Protein AF-A0AAE2XZJ9-F1 (afdb_monomer_lite)

Structure (mmCIF, N/CA/C/O backbone):
data_AF-A0AAE2XZJ9-F1
#
_entry.id   AF-A0AAE2XZJ9-F1
#
loop_
_atom_site.group_PDB
_atom_site.id
_atom_site.type_symbol
_atom_site.label_atom_id
_atom_site.label_alt_id
_atom_site.label_comp_id
_atom_site.label_asym_id
_atom_site.label_entity_id
_atom_site.label_seq_id
_atom_site.pdbx_PDB_ins_code
_atom_site.Cartn_x
_atom_site.Cartn_y
_atom_site.Cartn_z
_atom_site.occupancy
_atom_site.B_iso_or_equiv
_atom_site.auth_seq_id
_atom_site.auth_comp_id
_atom_site.auth_asym_id
_atom_site.auth_atom_id
_atom_site.pdbx_PDB_model_num
ATOM 1 N N . MET A 1 1 ? -14.747 9.753 29.722 1.00 62.34 1 MET A N 1
ATOM 2 C CA . MET A 1 1 ? -14.187 8.398 29.481 1.00 62.34 1 MET A CA 1
ATOM 3 C C . MET A 1 1 ? -14.443 7.844 28.073 1.00 62.34 1 MET A C 1
ATOM 5 O O . MET A 1 1 ? -13.490 7.370 27.470 1.00 62.34 1 MET A O 1
ATOM 9 N N . LEU A 1 2 ? -15.667 7.901 27.517 1.00 67.00 2 LEU A N 1
ATOM 10 C CA . LEU A 1 2 ? -15.957 7.368 26.167 1.00 67.00 2 LEU A CA 1
ATOM 11 C C . LEU A 1 2 ? -15.150 8.036 25.032 1.00 67.00 2 LEU A C 1
ATOM 13 O O . LEU A 1 2 ? -14.643 7.336 24.162 1.00 67.00 2 LEU A O 1
ATOM 17 N N . LYS A 1 3 ? -14.975 9.367 25.065 1.00 66.81 3 LYS A N 1
ATOM 18 C CA . LYS A 1 3 ? -14.231 10.124 24.034 1.00 66.81 3 LYS A CA 1
ATOM 19 C C . LYS A 1 3 ? -12.789 9.618 23.840 1.00 66.81 3 LYS A C 1
ATOM 21 O O . LYS A 1 3 ? -12.393 9.331 22.717 1.00 66.81 3 LYS A O 1
ATOM 26 N N . ILE A 1 4 ? -12.070 9.374 24.941 1.00 69.62 4 ILE A N 1
ATOM 27 C CA . ILE A 1 4 ? -10.696 8.835 24.930 1.00 69.62 4 ILE A CA 1
ATOM 28 C C . ILE A 1 4 ? -10.648 7.432 24.301 1.00 69.62 4 ILE A C 1
ATOM 30 O O . ILE A 1 4 ? -9.700 7.099 23.592 1.00 69.62 4 ILE A O 1
ATOM 34 N N . LYS A 1 5 ? -11.670 6.593 24.529 1.00 73.62 5 LYS A N 1
ATOM 35 C CA . LYS A 1 5 ? -11.750 5.258 23.910 1.00 73.62 5 LYS A CA 1
ATOM 36 C C . LYS A 1 5 ? -11.940 5.353 22.391 1.00 73.62 5 LYS A C 1
ATOM 38 O O . LYS A 1 5 ? -11.259 4.639 21.664 1.00 73.62 5 LYS A O 1
ATOM 43 N N . ILE A 1 6 ? -12.801 6.257 21.917 1.00 80.19 6 ILE A N 1
ATOM 44 C CA . ILE A 1 6 ? -13.053 6.466 20.480 1.00 80.19 6 ILE A CA 1
ATOM 45 C C . ILE A 1 6 ? -11.789 6.967 19.767 1.00 80.19 6 ILE A C 1
ATOM 47 O O . ILE A 1 6 ? -11.436 6.455 18.706 1.00 80.19 6 ILE A O 1
ATOM 51 N N . GLU A 1 7 ? -11.063 7.920 20.356 1.00 81.88 7 GLU A N 1
ATOM 52 C CA . GLU A 1 7 ? -9.802 8.405 19.779 1.00 81.88 7 GLU A CA 1
ATOM 53 C C . GLU A 1 7 ? -8.733 7.313 19.704 1.00 81.88 7 GLU A C 1
ATOM 55 O O . GLU A 1 7 ? -8.060 7.183 18.681 1.00 81.88 7 GLU A O 1
ATOM 60 N N . ARG A 1 8 ? -8.617 6.466 20.736 1.00 80.31 8 ARG A N 1
ATOM 61 C CA . ARG A 1 8 ? -7.694 5.320 20.716 1.00 80.31 8 ARG A CA 1
ATOM 62 C C . ARG A 1 8 ? -8.006 4.340 19.585 1.00 80.31 8 ARG A C 1
ATOM 64 O O . ARG A 1 8 ? -7.076 3.899 18.914 1.00 80.31 8 ARG A O 1
ATOM 71 N N . VAL A 1 9 ? -9.284 4.041 19.336 1.00 84.19 9 VAL A N 1
ATOM 72 C CA . VAL A 1 9 ? -9.695 3.176 18.213 1.00 84.19 9 VAL A CA 1
ATOM 73 C C . VAL A 1 9 ? -9.349 3.825 16.871 1.00 84.19 9 VAL A C 1
ATOM 75 O O . VAL A 1 9 ? -8.775 3.167 16.009 1.00 84.19 9 VAL A O 1
ATOM 78 N N . ARG A 1 10 ? -9.600 5.131 16.701 1.00 83.25 10 ARG A N 1
ATOM 79 C CA . ARG A 1 10 ? -9.229 5.854 15.468 1.00 83.25 10 ARG A CA 1
ATOM 80 C C . ARG A 1 10 ? -7.725 5.815 15.197 1.00 83.25 10 ARG A C 1
ATOM 82 O O . ARG A 1 10 ? -7.313 5.589 14.062 1.00 83.25 10 ARG A O 1
ATOM 89 N N . ILE A 1 11 ? -6.902 6.019 16.228 1.00 86.69 11 ILE A N 1
ATOM 90 C CA . ILE A 1 11 ? -5.438 5.943 16.111 1.00 86.69 11 ILE A CA 1
ATOM 91 C C . ILE A 1 11 ? -5.003 4.527 15.727 1.00 86.69 11 ILE A C 1
ATOM 93 O O . ILE A 1 11 ? -4.137 4.368 14.867 1.00 86.69 11 ILE A O 1
ATOM 97 N N . LEU A 1 12 ? -5.600 3.504 16.344 1.00 87.56 12 LEU A N 1
ATOM 98 C CA . LEU A 1 12 ? -5.295 2.111 16.033 1.00 87.56 12 LEU A CA 1
ATOM 99 C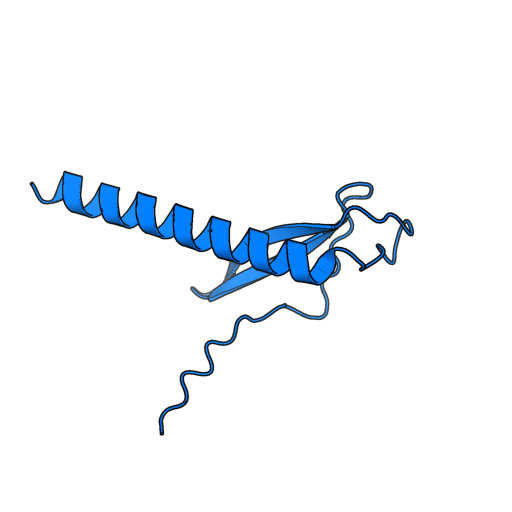 C . LEU A 1 12 ? -5.641 1.777 14.577 1.00 87.56 12 LEU A C 1
ATOM 101 O O . LEU A 1 12 ? -4.795 1.231 13.876 1.00 87.56 12 LEU A O 1
ATOM 105 N N . ASN A 1 13 ? -6.817 2.188 14.099 1.00 83.38 13 ASN A N 1
ATOM 106 C CA . ASN A 1 13 ? -7.227 1.981 12.710 1.00 83.38 13 ASN A CA 1
ATOM 107 C C . ASN A 1 13 ? -6.244 2.639 11.732 1.00 83.38 13 ASN A C 1
ATOM 109 O O . ASN A 1 13 ? -5.772 1.982 10.813 1.00 83.38 13 ASN A O 1
ATOM 113 N N . ARG A 1 14 ? -5.825 3.889 11.980 1.00 84.19 14 ARG A N 1
ATOM 114 C CA . ARG A 1 14 ? -4.802 4.558 11.149 1.00 84.19 14 ARG A CA 1
ATOM 115 C C . ARG A 1 14 ? -3.474 3.797 11.111 1.00 84.19 14 ARG A C 1
ATOM 117 O O . ARG A 1 14 ? -2.824 3.748 10.070 1.00 84.19 14 ARG A O 1
ATOM 124 N N . LYS A 1 15 ? -3.053 3.211 12.238 1.00 88.69 15 LYS A N 1
ATOM 125 C CA . LYS A 1 15 ? -1.838 2.382 12.290 1.00 88.69 15 LYS A CA 1
ATOM 126 C C . LYS A 1 15 ? -1.998 1.093 11.486 1.00 88.69 15 LYS A C 1
ATOM 128 O O . LYS A 1 15 ? -1.065 0.726 10.782 1.00 88.69 15 LYS A O 1
ATOM 133 N N . ILE A 1 16 ? -3.156 0.437 11.574 1.00 87.38 16 ILE A N 1
ATOM 134 C CA . ILE A 1 16 ? -3.467 -0.776 10.805 1.00 87.38 16 ILE A CA 1
ATOM 135 C C . ILE A 1 16 ? -3.397 -0.484 9.304 1.00 87.38 16 ILE A C 1
ATOM 137 O O . ILE A 1 16 ? -2.721 -1.210 8.581 1.00 87.38 16 ILE A O 1
ATOM 141 N N . GLU A 1 17 ? -4.015 0.605 8.849 1.00 83.50 17 GLU A N 1
ATOM 142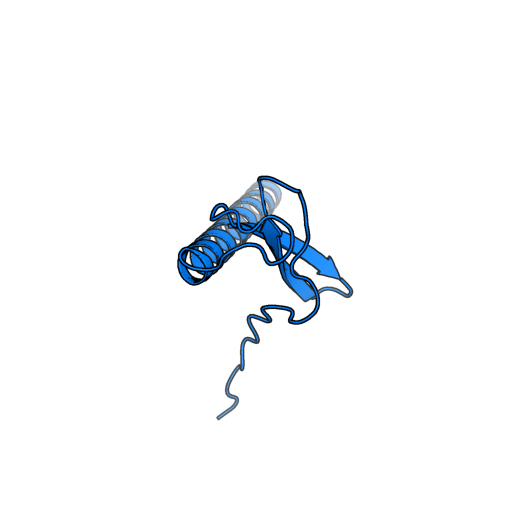 C CA . GLU A 1 17 ? -3.991 0.984 7.433 1.00 83.50 17 GLU A CA 1
ATOM 143 C C . GLU A 1 17 ? -2.569 1.250 6.935 1.00 83.50 17 GLU A C 1
ATOM 145 O O . GLU A 1 17 ? -2.153 0.705 5.914 1.00 83.50 17 GLU A O 1
ATOM 150 N N . ARG A 1 18 ? -1.760 1.970 7.720 1.00 85.75 18 ARG A N 1
ATOM 151 C CA . ARG A 1 18 ? -0.348 2.199 7.386 1.00 85.75 18 ARG A CA 1
ATOM 152 C C . ARG A 1 18 ? 0.458 0.900 7.282 1.00 85.75 18 ARG A C 1
ATOM 154 O O . ARG A 1 18 ? 1.319 0.793 6.415 1.00 85.75 18 ARG A O 1
ATOM 161 N N . LEU A 1 19 ? 0.208 -0.077 8.156 1.00 87.56 19 LEU A N 1
ATOM 162 C CA . LEU A 1 19 ? 0.902 -1.369 8.109 1.00 87.56 19 LEU A CA 1
ATOM 163 C C . LEU A 1 19 ? 0.561 -2.153 6.838 1.00 87.56 19 LEU A C 1
ATOM 165 O O . LEU A 1 19 ? 1.466 -2.696 6.209 1.00 87.56 19 LEU A O 1
ATOM 169 N N . LYS A 1 20 ? -0.710 -2.160 6.427 1.00 85.38 20 LYS A N 1
ATOM 170 C CA . LYS A 1 20 ? -1.148 -2.830 5.194 1.00 85.38 20 LYS A CA 1
ATOM 171 C C . LYS A 1 20 ? -0.572 -2.173 3.939 1.00 85.38 20 LYS A C 1
ATOM 173 O O . LYS A 1 20 ? -0.153 -2.871 3.020 1.00 85.38 20 LYS A O 1
ATOM 178 N N . MET A 1 21 ? -0.494 -0.840 3.906 1.00 84.56 21 MET A N 1
ATOM 179 C CA . MET A 1 21 ? 0.170 -0.123 2.809 1.00 84.56 21 MET A CA 1
ATOM 180 C C . MET A 1 21 ? 1.636 -0.548 2.679 1.00 84.56 21 MET A C 1
ATOM 182 O O . MET A 1 21 ? 2.059 -0.939 1.597 1.00 84.56 21 MET A O 1
ATOM 186 N N . LEU A 1 22 ? 2.385 -0.560 3.790 1.00 86.81 22 LEU A N 1
ATOM 187 C CA . LEU A 1 22 ? 3.794 -0.975 3.805 1.00 86.81 22 LEU A CA 1
ATOM 188 C C . LEU A 1 22 ? 3.986 -2.428 3.349 1.00 86.81 22 LEU A C 1
ATOM 190 O O . LEU A 1 22 ? 4.984 -2.758 2.709 1.00 86.81 22 LEU A O 1
ATOM 194 N N . GLU A 1 23 ? 3.057 -3.317 3.698 1.00 87.44 23 GLU A N 1
ATOM 195 C CA . GLU A 1 23 ? 3.071 -4.701 3.228 1.00 87.44 23 GLU A CA 1
ATOM 196 C C . GLU A 1 23 ? 2.883 -4.782 1.706 1.00 87.44 23 GLU A C 1
ATOM 198 O O . GLU A 1 23 ? 3.646 -5.477 1.032 1.00 87.44 23 GLU A O 1
ATOM 203 N N . ASN A 1 24 ? 1.937 -4.023 1.147 1.00 83.44 24 ASN A N 1
ATOM 204 C CA . ASN A 1 24 ? 1.736 -3.951 -0.301 1.00 83.44 24 ASN A CA 1
ATOM 205 C C . ASN A 1 24 ? 2.947 -3.342 -1.024 1.00 83.44 24 ASN A C 1
ATOM 207 O O . ASN A 1 24 ? 3.404 -3.904 -2.015 1.00 83.44 24 ASN A O 1
ATOM 211 N N . GLU A 1 25 ? 3.536 -2.264 -0.505 1.00 84.94 25 GLU A N 1
ATOM 212 C CA . GLU A 1 25 ? 4.756 -1.670 -1.073 1.00 84.94 25 GLU A CA 1
ATOM 213 C C . GLU A 1 25 ? 5.917 -2.671 -1.115 1.00 84.94 25 GLU A C 1
ATOM 215 O O . GLU A 1 25 ? 6.613 -2.783 -2.123 1.00 84.94 25 GLU A O 1
ATOM 220 N N . LYS A 1 26 ? 6.095 -3.476 -0.057 1.00 86.25 26 LYS A N 1
ATOM 221 C CA . LYS A 1 26 ? 7.105 -4.547 -0.050 1.00 86.25 26 LYS A CA 1
ATOM 222 C C . LYS A 1 26 ? 6.872 -5.571 -1.157 1.00 86.25 26 LYS A C 1
ATOM 224 O O . LYS A 1 26 ? 7.842 -6.003 -1.779 1.00 86.25 26 LYS A O 1
ATOM 229 N N . ARG A 1 27 ? 5.616 -5.954 -1.416 1.00 83.69 27 ARG A N 1
ATOM 230 C CA . ARG A 1 27 ? 5.263 -6.885 -2.506 1.00 83.69 27 ARG A CA 1
ATOM 231 C C . ARG A 1 27 ? 5.567 -6.295 -3.884 1.00 83.69 27 ARG A C 1
ATOM 233 O O . ARG A 1 27 ? 5.886 -7.040 -4.804 1.00 83.69 27 ARG A O 1
ATOM 240 N N . LEU A 1 28 ? 5.514 -4.972 -4.009 1.00 82.00 28 LEU A N 1
ATOM 241 C CA . LEU A 1 28 ? 5.701 -4.239 -5.260 1.00 82.00 28 LEU A CA 1
ATOM 242 C C . LEU A 1 28 ? 7.132 -3.733 -5.474 1.00 82.00 28 LEU A C 1
ATOM 244 O O . LEU A 1 28 ? 7.407 -3.136 -6.507 1.00 82.00 28 LEU A O 1
ATOM 248 N N . LYS A 1 29 ? 8.066 -4.001 -4.553 1.00 81.00 29 LYS A N 1
ATOM 249 C CA . LYS A 1 29 ? 9.444 -3.476 -4.592 1.00 81.00 29 LYS A CA 1
ATOM 250 C C . LYS A 1 29 ? 10.196 -3.755 -5.904 1.00 81.00 29 LYS A C 1
ATOM 252 O O . LYS A 1 29 ? 11.077 -2.990 -6.277 1.00 81.00 29 LYS A O 1
ATOM 257 N N . ASN A 1 30 ? 9.873 -4.855 -6.582 1.00 81.88 30 ASN A N 1
ATOM 258 C CA . ASN A 1 30 ? 10.519 -5.248 -7.839 1.00 81.88 30 ASN A CA 1
ATOM 259 C C . ASN A 1 30 ? 9.692 -4.879 -9.082 1.00 81.88 30 ASN A C 1
ATOM 261 O O . ASN A 1 30 ? 10.110 -5.172 -10.202 1.00 81.88 30 ASN A O 1
ATOM 265 N N . LEU A 1 31 ? 8.511 -4.284 -8.899 1.00 83.06 31 LEU A N 1
ATOM 266 C CA . LEU A 1 31 ? 7.644 -3.884 -9.993 1.00 83.06 31 LEU A CA 1
ATOM 267 C C . LEU A 1 31 ? 8.179 -2.594 -10.618 1.00 83.06 31 LEU A C 1
ATOM 269 O O . LEU A 1 31 ? 8.440 -1.616 -9.920 1.00 83.06 31 LEU A O 1
ATOM 273 N N . LYS A 1 32 ? 8.324 -2.589 -11.942 1.00 84.94 32 LYS A N 1
ATOM 274 C CA . LYS A 1 32 ? 8.652 -1.377 -12.695 1.00 84.94 32 LYS A CA 1
ATOM 275 C C . LYS A 1 32 ? 7.378 -0.704 -13.169 1.00 84.94 32 LYS A C 1
ATOM 277 O O . LYS A 1 32 ? 6.430 -1.374 -13.576 1.00 84.94 32 LYS A O 1
ATOM 282 N N . CYS A 1 33 ? 7.374 0.621 -13.147 1.00 85.38 33 CYS A N 1
ATOM 283 C CA . CYS A 1 33 ? 6.281 1.398 -13.700 1.00 85.38 33 CYS A CA 1
ATOM 284 C C . CYS A 1 33 ? 6.163 1.134 -15.211 1.00 85.38 33 CYS A C 1
ATOM 286 O O . CYS A 1 33 ? 7.145 1.333 -15.925 1.00 85.38 33 CYS A O 1
ATOM 288 N N . PRO A 1 34 ? 4.987 0.749 -15.734 1.00 84.44 34 PRO A N 1
ATOM 289 C CA . PRO A 1 34 ? 4.814 0.519 -17.168 1.00 84.44 34 PRO A CA 1
ATOM 290 C C . PRO A 1 34 ? 4.914 1.810 -17.997 1.00 84.44 34 PRO A C 1
ATOM 292 O O . PRO A 1 34 ? 5.237 1.745 -19.177 1.00 84.44 34 PRO A O 1
ATOM 295 N N . ASN A 1 35 ? 4.678 2.978 -17.388 1.00 87.50 35 ASN A N 1
ATOM 296 C CA . ASN A 1 35 ? 4.690 4.266 -18.081 1.00 87.50 35 ASN A CA 1
ATOM 297 C C . ASN A 1 35 ? 6.104 4.862 -18.222 1.00 87.50 35 ASN A C 1
ATOM 299 O O . ASN A 1 35 ? 6.497 5.278 -19.304 1.00 87.50 35 ASN A O 1
ATOM 303 N N . CYS A 1 36 ? 6.887 4.896 -17.137 1.00 89.06 36 CYS A N 1
ATOM 304 C CA . CYS A 1 36 ? 8.220 5.522 -17.134 1.00 89.06 36 CYS A CA 1
ATOM 305 C C . CYS A 1 36 ? 9.383 4.542 -16.927 1.00 89.06 36 CYS A C 1
ATOM 307 O O . CYS A 1 36 ? 10.531 4.973 -16.873 1.00 89.06 36 CYS A O 1
ATOM 309 N N . MET A 1 37 ? 9.109 3.241 -16.760 1.00 85.88 37 MET A N 1
ATOM 310 C CA . MET A 1 37 ? 10.094 2.198 -16.417 1.00 85.88 37 MET A CA 1
ATOM 311 C C . MET A 1 37 ? 10.836 2.413 -15.081 1.00 85.88 37 MET A C 1
ATOM 313 O O . MET A 1 37 ? 11.745 1.645 -14.756 1.00 85.88 37 MET A O 1
ATOM 317 N N . GLY A 1 38 ? 10.420 3.407 -14.288 1.00 83.75 38 GLY A N 1
ATOM 318 C CA . GLY A 1 38 ? 10.938 3.703 -12.952 1.00 83.75 38 GLY A CA 1
ATOM 319 C C . GLY A 1 38 ? 10.688 2.574 -11.952 1.00 83.75 38 GLY A C 1
ATOM 320 O O . GLY A 1 38 ? 9.745 1.793 -12.095 1.00 83.75 38 GLY A O 1
ATOM 321 N N . GLY A 1 39 ? 11.547 2.478 -10.936 1.00 81.19 39 GLY A N 1
ATOM 322 C CA . GLY A 1 39 ? 11.495 1.432 -9.902 1.00 81.19 39 GLY A CA 1
ATOM 323 C C . GLY A 1 39 ? 10.794 1.859 -8.611 1.00 81.19 39 GLY A C 1
ATOM 324 O O . GLY A 1 39 ? 10.697 1.071 -7.673 1.00 81.19 39 GLY A O 1
ATOM 325 N N . SER A 1 40 ? 10.332 3.108 -8.541 1.00 86.75 40 SER A N 1
ATOM 326 C CA . SER A 1 40 ? 9.759 3.680 -7.325 1.00 86.75 40 SER A CA 1
ATOM 327 C C . SER A 1 40 ? 8.231 3.564 -7.354 1.00 86.75 40 SER A C 1
ATOM 329 O O . SER A 1 40 ? 7.536 4.412 -7.923 1.00 86.75 40 SER A O 1
ATOM 331 N N . ILE A 1 41 ? 7.709 2.479 -6.775 1.00 87.44 41 ILE A N 1
ATOM 332 C CA . ILE A 1 41 ? 6.270 2.220 -6.627 1.00 87.44 41 ILE A CA 1
ATOM 333 C C . ILE A 1 41 ? 5.876 2.382 -5.159 1.00 87.44 41 ILE A C 1
ATOM 335 O O . ILE A 1 41 ? 6.481 1.774 -4.277 1.00 87.44 41 ILE A O 1
ATOM 339 N N . SER A 1 42 ? 4.843 3.182 -4.909 1.00 88.81 42 SER A N 1
ATOM 340 C CA . SER A 1 42 ? 4.213 3.347 -3.597 1.00 88.81 42 SER A CA 1
ATOM 341 C C . SER A 1 42 ? 2.736 2.966 -3.690 1.00 88.81 42 SER A C 1
ATOM 343 O O . SER A 1 42 ? 2.210 2.692 -4.772 1.00 88.81 42 SER A O 1
ATOM 345 N N . VAL A 1 43 ? 2.067 2.886 -2.547 1.00 88.38 43 VAL A N 1
ATOM 346 C CA . VAL A 1 43 ? 0.662 2.500 -2.447 1.00 88.38 43 VAL A CA 1
ATOM 347 C C . VAL A 1 43 ? -0.066 3.573 -1.664 1.00 88.38 43 VAL A C 1
ATOM 349 O O . VAL A 1 43 ? 0.374 3.939 -0.579 1.00 88.38 43 VAL A O 1
ATOM 352 N N . TYR A 1 44 ? -1.196 4.050 -2.178 1.00 85.06 44 TYR A N 1
ATOM 353 C CA . TYR A 1 44 ? -2.156 4.826 -1.393 1.00 85.06 44 TYR A CA 1
ATOM 354 C C . TYR A 1 44 ? -3.404 3.982 -1.124 1.00 85.06 44 TYR A C 1
ATOM 356 O O . TYR A 1 44 ? -3.618 2.959 -1.775 1.00 85.06 44 TYR A O 1
ATOM 364 N N . PHE A 1 45 ? -4.217 4.380 -0.145 1.00 83.25 45 PHE A N 1
ATOM 365 C CA . PHE A 1 45 ? -5.529 3.772 0.059 1.00 83.25 45 PHE A CA 1
ATOM 366 C C . PHE A 1 45 ? -6.638 4.777 -0.239 1.00 83.25 45 PHE A C 1
ATOM 368 O O . PHE A 1 45 ? -6.485 5.971 0.026 1.00 83.25 45 PHE A O 1
ATOM 375 N N . ARG A 1 46 ? -7.751 4.284 -0.773 1.00 81.88 46 ARG A N 1
ATOM 376 C CA . ARG A 1 46 ? -9.005 5.028 -0.927 1.00 81.88 46 ARG A CA 1
ATOM 377 C C . ARG A 1 46 ? -10.164 4.170 -0.435 1.00 81.88 46 ARG A C 1
ATOM 379 O O . ARG A 1 46 ? -10.056 2.948 -0.426 1.00 81.88 46 ARG A O 1
ATOM 386 N N . GLU A 1 47 ? -11.236 4.803 0.014 1.00 79.75 47 GLU A N 1
ATOM 387 C CA . GLU A 1 47 ? -12.442 4.116 0.478 1.00 79.75 47 GLU A CA 1
ATOM 388 C C . GLU A 1 47 ? -13.564 4.371 -0.529 1.00 79.75 47 GLU A C 1
ATOM 390 O O . GLU A 1 47 ? -13.907 5.526 -0.777 1.00 79.75 47 GLU A O 1
ATOM 395 N N . GLU A 1 48 ? -14.100 3.306 -1.122 1.00 77.94 48 GLU A N 1
ATOM 396 C CA . GLU A 1 48 ? -15.217 3.343 -2.072 1.00 77.94 48 GLU A CA 1
ATOM 397 C C . GLU A 1 48 ? -16.274 2.344 -1.583 1.00 77.94 48 GLU A C 1
ATOM 399 O O . GLU A 1 48 ? -15.945 1.212 -1.242 1.00 77.94 48 GLU A O 1
ATOM 404 N N . ASP A 1 49 ? -17.529 2.782 -1.440 1.00 81.38 49 ASP A N 1
ATOM 405 C CA . ASP A 1 49 ? -18.649 1.961 -0.940 1.00 81.38 49 ASP A CA 1
ATOM 406 C C . ASP A 1 49 ? -18.384 1.220 0.393 1.00 81.38 49 ASP A C 1
ATOM 408 O O . ASP A 1 49 ? -18.907 0.136 0.654 1.00 81.38 49 ASP A O 1
ATOM 412 N N . GLY A 1 50 ? -17.563 1.813 1.269 1.00 75.25 50 GLY A N 1
ATOM 413 C CA . GLY A 1 50 ? -17.169 1.222 2.556 1.00 75.25 50 GLY A CA 1
ATOM 414 C C . GLY A 1 50 ? -16.105 0.122 2.448 1.00 75.25 50 GLY A C 1
ATOM 415 O O . GLY A 1 50 ? -15.797 -0.544 3.441 1.00 75.25 50 GLY A O 1
ATOM 416 N N . VAL A 1 51 ? -15.528 -0.070 1.261 1.00 75.88 51 VAL A N 1
ATOM 417 C CA . VAL A 1 51 ? -14.412 -0.976 0.990 1.00 75.88 51 VAL A CA 1
ATOM 418 C C . VAL A 1 51 ? -13.128 -0.163 0.860 1.00 75.88 51 VAL A C 1
ATOM 420 O O . VAL A 1 51 ? -13.081 0.870 0.199 1.00 75.88 51 VAL A O 1
ATOM 423 N N . VAL A 1 52 ? -12.058 -0.624 1.510 1.00 79.12 52 VAL A N 1
ATOM 424 C CA . VAL A 1 52 ? -10.736 0.004 1.403 1.00 79.12 52 VAL A CA 1
ATOM 425 C C . VAL A 1 52 ? -9.969 -0.623 0.244 1.00 79.12 52 VAL A C 1
ATOM 427 O O . VAL A 1 52 ? -9.664 -1.816 0.263 1.00 79.12 52 VAL A O 1
ATOM 430 N N . HIS A 1 53 ? -9.616 0.203 -0.734 1.00 80.12 53 HIS A N 1
ATOM 431 C CA . HIS A 1 53 ? -8.823 -0.158 -1.901 1.00 80.12 53 HIS A CA 1
ATOM 432 C C . HIS A 1 53 ? -7.385 0.313 -1.714 1.00 80.12 53 HIS A C 1
ATOM 434 O O . HIS A 1 53 ? -7.158 1.471 -1.371 1.00 80.12 53 HIS A O 1
ATOM 440 N N . TYR A 1 54 ? -6.415 -0.564 -1.976 1.00 82.88 54 TYR A N 1
ATOM 441 C CA . TYR A 1 54 ? -4.996 -0.210 -2.010 1.00 82.88 54 TYR A CA 1
ATOM 442 C C . TYR A 1 54 ? -4.547 -0.097 -3.459 1.00 82.88 54 TYR A C 1
ATOM 444 O O . TYR A 1 54 ? -4.529 -1.092 -4.185 1.00 82.88 54 TYR A O 1
ATOM 452 N N . VAL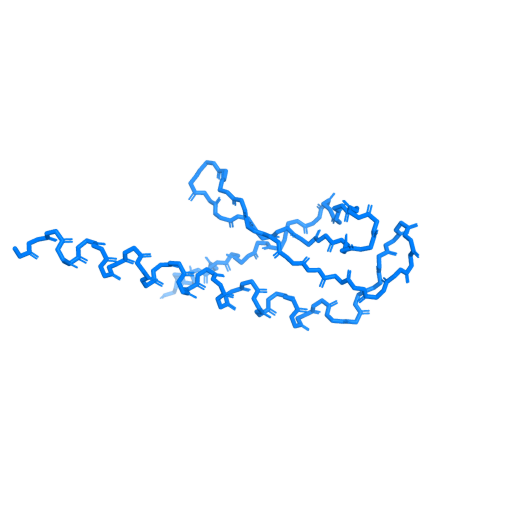 A 1 55 ? -4.183 1.114 -3.868 1.00 85.62 55 VAL A N 1
ATOM 453 C CA . VAL A 1 55 ? -3.874 1.428 -5.259 1.00 85.62 55 VAL A CA 1
ATOM 454 C C . VAL A 1 55 ? -2.376 1.695 -5.404 1.00 85.62 55 VAL A C 1
ATOM 456 O O . VAL A 1 55 ? -1.852 2.634 -4.791 1.00 85.62 55 VAL A O 1
ATOM 459 N N . PRO A 1 56 ? -1.660 0.878 -6.193 1.00 87.00 56 PRO A N 1
ATOM 460 C CA . PRO A 1 56 ? -0.267 1.129 -6.514 1.00 87.00 56 PRO A CA 1
ATOM 461 C C . PRO A 1 56 ? -0.121 2.279 -7.511 1.00 87.00 56 PRO A C 1
ATOM 463 O O . PRO A 1 56 ? -0.843 2.376 -8.505 1.00 87.00 56 PRO A O 1
ATOM 466 N N . TYR A 1 57 ? 0.868 3.134 -7.275 1.00 88.50 57 TYR A N 1
ATOM 467 C CA . TYR A 1 57 ? 1.216 4.225 -8.175 1.00 88.50 57 TYR A CA 1
ATOM 468 C C . TYR A 1 57 ? 2.728 4.415 -8.245 1.00 88.50 57 TYR A C 1
ATOM 470 O O . TYR A 1 57 ? 3.467 4.133 -7.299 1.00 88.50 57 TYR A O 1
ATOM 478 N N . CYS A 1 58 ? 3.198 4.912 -9.381 1.00 89.69 58 CYS A N 1
ATOM 479 C CA . CYS A 1 58 ? 4.591 5.289 -9.536 1.00 89.69 58 CYS A CA 1
ATOM 480 C C . CYS A 1 58 ? 4.839 6.669 -8.930 1.00 89.69 58 CYS A C 1
ATOM 482 O O . CYS A 1 58 ? 4.181 7.639 -9.300 1.00 89.69 58 CYS A O 1
ATOM 484 N N . THR A 1 59 ? 5.821 6.787 -8.039 1.00 90.00 59 THR A N 1
ATOM 485 C CA . THR A 1 59 ? 6.146 8.069 -7.396 1.00 90.00 59 THR A CA 1
ATOM 486 C C . THR A 1 59 ? 6.905 9.026 -8.310 1.00 90.00 59 THR A C 1
ATOM 488 O O . THR A 1 59 ? 7.018 10.200 -7.984 1.00 90.00 59 THR A O 1
ATOM 491 N N . GLU A 1 60 ? 7.442 8.539 -9.430 1.00 90.94 60 GLU A N 1
ATOM 492 C CA . GLU A 1 60 ? 8.226 9.345 -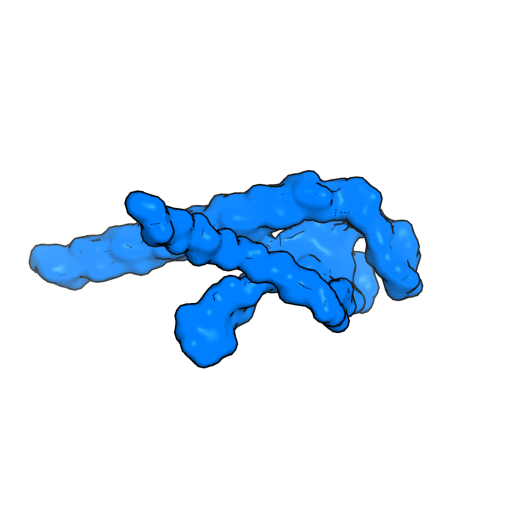10.373 1.00 90.94 60 GLU A CA 1
ATOM 493 C C . GLU A 1 60 ? 7.344 10.027 -11.425 1.00 90.94 60 GLU A C 1
ATOM 495 O O . GLU A 1 60 ? 7.509 11.211 -11.693 1.00 90.94 60 GLU A O 1
ATOM 500 N N . CYS A 1 61 ? 6.394 9.295 -12.018 1.00 89.56 61 CYS A N 1
ATOM 501 C CA . CYS A 1 61 ? 5.515 9.824 -13.070 1.00 89.56 61 CYS A CA 1
ATOM 502 C C . CYS A 1 61 ? 4.047 9.956 -12.651 1.00 89.56 61 CYS A C 1
ATOM 504 O O . CYS A 1 61 ? 3.210 10.293 -13.483 1.00 89.56 61 CYS A O 1
ATOM 506 N N . HIS A 1 62 ? 3.719 9.648 -11.392 1.00 87.62 62 HIS A N 1
ATOM 507 C CA . HIS A 1 62 ? 2.356 9.667 -10.846 1.00 87.62 62 HIS A CA 1
ATOM 508 C C . HIS A 1 62 ? 1.341 8.794 -11.599 1.00 87.62 62 HIS A C 1
ATOM 510 O O . HIS A 1 62 ? 0.137 8.924 -11.394 1.00 87.62 62 HIS A O 1
ATOM 516 N N . TYR A 1 63 ? 1.816 7.864 -12.430 1.00 85.44 63 TYR A N 1
ATOM 517 C CA . TYR A 1 63 ? 0.969 6.896 -13.111 1.00 85.44 63 TYR A CA 1
ATOM 518 C C . TYR A 1 63 ? 0.388 5.904 -12.101 1.00 85.44 63 TYR A C 1
ATOM 520 O O . TYR A 1 63 ? 1.139 5.239 -11.380 1.00 85.44 63 TYR A O 1
ATOM 528 N N . SER A 1 64 ? -0.938 5.800 -12.056 1.00 84.75 64 SER A N 1
ATOM 529 C CA . SER A 1 64 ? -1.644 4.759 -11.310 1.00 84.75 64 SER A CA 1
ATOM 530 C C . SER A 1 64 ? -1.619 3.464 -12.110 1.00 84.75 64 SER A C 1
ATOM 532 O O . SER A 1 64 ? -1.973 3.454 -13.283 1.00 84.75 64 SER A O 1
ATOM 534 N N . LEU A 1 65 ? -1.226 2.359 -11.480 1.00 76.31 65 LEU A N 1
ATOM 535 C CA . LEU A 1 65 ? -1.192 1.042 -12.128 1.00 76.31 65 LEU A CA 1
ATOM 536 C C . LEU A 1 65 ? -2.584 0.369 -12.099 1.00 76.31 65 LEU A C 1
ATOM 538 O O . LEU A 1 65 ? -2.686 -0.856 -12.066 1.00 76.31 65 LEU A O 1
ATOM 542 N N . ASP A 1 66 ? -3.638 1.189 -12.058 1.00 68.12 66 ASP A N 1
ATOM 543 C CA . ASP A 1 66 ? -5.039 0.810 -11.883 1.00 68.12 66 ASP A CA 1
ATOM 544 C C . ASP A 1 66 ? -5.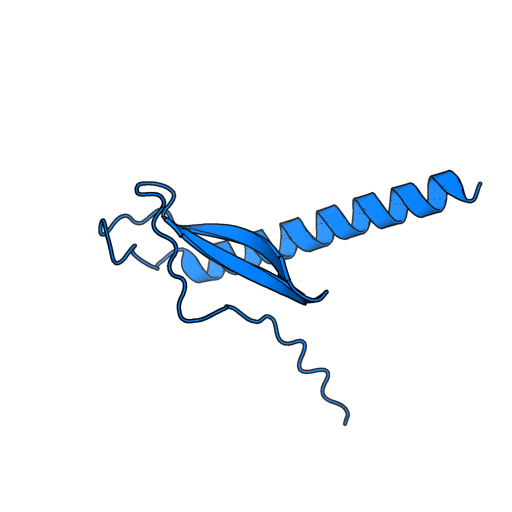541 0.058 -13.124 1.00 68.12 66 ASP A C 1
ATOM 546 O O . ASP A 1 66 ? -5.807 0.653 -14.158 1.00 68.12 66 ASP A O 1
ATOM 550 N N . ASP A 1 67 ? -5.629 -1.262 -12.978 1.00 53.44 67 ASP A N 1
ATOM 551 C CA . ASP A 1 67 ? -6.590 -2.152 -13.655 1.00 53.44 67 ASP A CA 1
ATOM 552 C C . ASP A 1 67 ? -6.756 -3.456 -12.851 1.00 53.44 67 ASP A C 1
ATOM 554 O O . ASP A 1 67 ? -7.769 -4.139 -12.950 1.00 53.44 67 ASP A O 1
ATOM 558 N N . ASN A 1 68 ? -5.798 -3.787 -11.974 1.00 48.62 68 ASN A N 1
ATOM 559 C CA . ASN A 1 68 ? -5.928 -4.876 -11.010 1.00 48.62 68 ASN A CA 1
ATOM 560 C C . ASN A 1 68 ? -5.812 -4.328 -9.586 1.00 48.62 68 ASN A C 1
ATOM 562 O O . ASN A 1 68 ? -4.716 -4.177 -9.043 1.00 48.62 68 ASN A O 1
ATOM 566 N N . ILE A 1 69 ? -6.965 -4.026 -8.990 1.00 54.62 69 ILE A N 1
ATOM 567 C CA . ILE A 1 69 ? -7.104 -3.686 -7.572 1.00 54.62 69 ILE A CA 1
ATOM 568 C C . ILE A 1 69 ? -6.418 -4.796 -6.762 1.00 54.62 69 ILE A C 1
ATOM 570 O O . ILE A 1 69 ? -6.810 -5.961 -6.849 1.00 54.62 69 ILE A O 1
ATOM 574 N N . LEU A 1 70 ? -5.412 -4.453 -5.945 1.00 56.31 70 LEU A N 1
ATOM 575 C CA . LEU A 1 70 ? -4.906 -5.359 -4.911 1.00 56.31 70 LEU A CA 1
ATOM 576 C C . LEU A 1 70 ? -5.968 -5.436 -3.812 1.00 56.31 70 LEU A C 1
ATOM 578 O O . LEU A 1 70 ? -5.858 -4.810 -2.756 1.00 56.31 70 LEU A O 1
ATOM 582 N N . LEU A 1 71 ? -7.036 -6.182 -4.087 1.00 51.75 71 LEU A N 1
ATOM 583 C CA . LEU A 1 71 ? -8.003 -6.555 -3.079 1.00 51.75 71 LEU A CA 1
ATOM 584 C C . LEU A 1 71 ? -7.250 -7.435 -2.084 1.00 51.75 71 LEU A C 1
ATOM 586 O O . LEU A 1 71 ? -6.951 -8.601 -2.343 1.00 51.75 71 LEU A O 1
ATOM 590 N N . PHE A 1 72 ? -6.960 -6.888 -0.907 1.00 49.50 72 PHE A N 1
ATOM 591 C CA . PHE A 1 72 ? -6.927 -7.726 0.279 1.00 49.50 72 PHE A CA 1
ATOM 592 C C . PHE A 1 72 ? -8.373 -8.166 0.523 1.00 49.50 72 PHE A C 1
ATOM 594 O O . PHE A 1 72 ? -9.054 -7.672 1.421 1.00 49.50 72 PHE A O 1
ATOM 601 N N . GLU A 1 73 ? -8.863 -9.097 -0.299 1.00 42.50 73 GLU A N 1
ATOM 602 C CA . GLU A 1 73 ? -9.968 -9.927 0.124 1.00 42.50 73 GLU A CA 1
ATOM 603 C C . GLU A 1 73 ? -9.467 -10.634 1.379 1.00 42.50 73 GLU A C 1
ATOM 605 O O . GLU A 1 73 ? -8.654 -11.561 1.347 1.00 42.50 73 GLU A O 1
ATOM 610 N N . LYS A 1 74 ? -9.970 -10.195 2.533 1.00 41.94 74 LYS A N 1
ATOM 611 C CA . LYS A 1 74 ? -10.271 -11.155 3.581 1.00 41.94 74 LYS A CA 1
ATOM 612 C C . LYS A 1 74 ? -11.232 -12.148 2.930 1.00 41.94 74 LYS A C 1
ATOM 614 O O . LYS A 1 74 ? -12.444 -11.992 3.030 1.00 41.94 74 LYS A O 1
ATOM 619 N N . ILE A 1 75 ? -10.696 -13.194 2.309 1.00 42.22 75 ILE A N 1
ATOM 620 C CA . ILE A 1 75 ? -11.396 -14.466 2.262 1.00 42.22 75 ILE A CA 1
ATOM 621 C C . ILE A 1 75 ? -11.450 -14.883 3.732 1.00 42.22 75 ILE A C 1
ATOM 623 O O . ILE A 1 75 ? -10.568 -15.559 4.259 1.00 42.22 75 ILE A O 1
ATOM 627 N N . GLN A 1 76 ? -12.455 -14.373 4.447 1.00 37.91 76 GLN A N 1
ATOM 628 C CA . GLN A 1 76 ? -12.959 -15.020 5.639 1.00 37.91 76 GLN A CA 1
ATOM 629 C C . GLN A 1 76 ? -13.451 -16.368 5.125 1.00 37.91 76 GLN A C 1
ATOM 631 O O . GLN A 1 76 ? -14.579 -16.484 4.651 1.00 37.91 76 GLN A O 1
ATOM 636 N N . LYS A 1 77 ? -12.565 -17.370 5.134 1.00 36.59 77 LYS A N 1
ATOM 637 C CA . LYS A 1 77 ? -12.973 -18.763 5.048 1.00 36.59 77 LYS A CA 1
ATOM 638 C C . LYS A 1 77 ? -13.988 -18.961 6.171 1.00 36.59 77 LYS A C 1
ATOM 640 O O . LYS A 1 77 ? -13.621 -18.994 7.343 1.00 36.59 77 LYS A O 1
ATOM 645 N N . ARG A 1 78 ? -15.270 -18.964 5.809 1.00 38.19 78 ARG A N 1
ATOM 646 C CA . ARG A 1 78 ? -16.304 -19.652 6.568 1.00 38.19 78 ARG A CA 1
ATOM 647 C C . ARG A 1 78 ? -16.122 -21.125 6.224 1.00 38.19 78 ARG A C 1
ATOM 649 O O . ARG A 1 78 ? -16.672 -21.584 5.230 1.00 38.19 78 ARG A O 1
ATOM 656 N N . GLU A 1 79 ? -15.279 -21.798 6.992 1.00 43.09 79 GLU A N 1
ATOM 657 C CA . GLU A 1 79 ? -15.402 -23.234 7.255 1.00 43.09 79 GLU A CA 1
ATOM 658 C C . GLU A 1 79 ? -15.774 -23.387 8.728 1.00 43.09 79 GLU A C 1
ATOM 660 O O . GLU A 1 79 ? -15.198 -22.630 9.549 1.00 43.09 79 GLU A O 1
#

Radius of gyration: 15.61 Å; chains: 1; bounding box: 30×33×48 Å

Foldseek 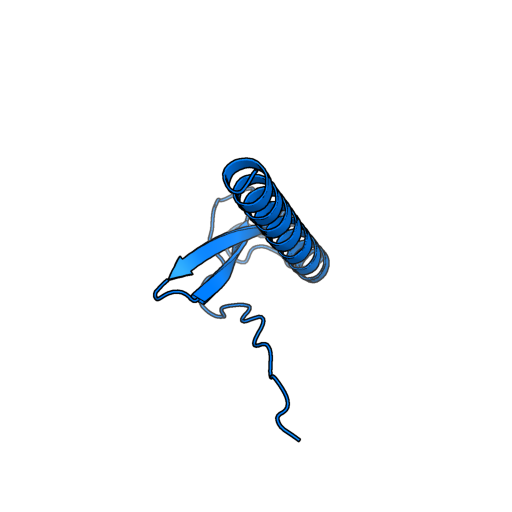3Di:
DVVVVVVVVVVVVVVVQVVVQVVVCVVQQDPADPPPRDRAKGWDWDADPNAIWIWIAHPPPRDTPPDDTPPPPPPPPPD

Sequence (79 aa):
MLKIKIERVRILNRKIERLKMLENEKRLKNLKCPNCMGGSISVYFREEDGVVHYVPYCTECHYSLDDNILLFEKIQKRE

pLDDT: mean 76.84, std 15.0, range [36.59, 90.94]

Secondary structure (DSSP, 8-state):
-HHHHHHHHHHHHHHHHHHHHHHHHHHHTTPPPTTT--S-EEEEEEEETTEEEEEEEETTT--B-TTS-B---------